Protein AF-A0A3Q0KY51-F1 (afdb_monomer_lite)

Radius of gyration: 16.76 Å; chains: 1; bounding box: 30×37×37 Å

Foldseek 3Di:
DVVVVVVVVCVVVQPQKDWDADPPDGDIDIGGDDRPVCPDDDDPWDWDFDDPPPDGPDIDTDPDDDD

Sequence (67 aa):
MASQQLARELKKKRVAAVEYPSVRADGTCWALFTPKPIGDIVQSYLLEMIWDGEKIAEVNEVNHIDI

pLDDT: mean 86.89, std 9.2, range [54.5, 96.31]

Secondary structure (DSSP, 8-state):
-HHHHHHHHHHHTT--EEEEE-SSSSSEEEEE---TT---------EEEEE-SSSEEEEEE------

InterPro domains:
  IPR014914 RES domain [PF08808] (2-52)

Structure (mmCIF, N/CA/C/O backbone):
data_AF-A0A3Q0KY51-F1
#
_entry.id   AF-A0A3Q0KY51-F1
#
loop_
_atom_site.group_PDB
_atom_site.id
_atom_site.type_symbol
_atom_site.label_atom_id
_atom_site.label_alt_id
_atom_site.label_comp_id
_atom_site.label_asym_id
_atom_site.label_entity_id
_atom_site.label_seq_id
_atom_site.pdbx_PDB_ins_code
_atom_site.Cartn_x
_atom_site.Cartn_y
_atom_site.Cartn_z
_atom_site.occupancy
_atom_site.B_iso_or_equiv
_atom_site.auth_seq_id
_atom_site.auth_comp_id
_atom_site.auth_asym_id
_atom_site.auth_atom_id
_atom_site.pdbx_PDB_model_num
ATOM 1 N N . MET A 1 1 ? 10.989 9.369 11.843 1.00 68.69 1 MET A N 1
ATOM 2 C CA . MET A 1 1 ? 10.223 9.083 13.083 1.00 68.69 1 MET A CA 1
ATOM 3 C C . MET A 1 1 ? 8.830 9.734 13.102 1.00 68.69 1 MET A C 1
ATOM 5 O O . MET A 1 1 ? 7.900 9.065 13.533 1.00 68.69 1 MET A O 1
ATOM 9 N N . ALA A 1 2 ? 8.634 10.948 12.563 1.00 85.56 2 ALA A N 1
ATOM 10 C CA . ALA A 1 2 ? 7.328 11.635 12.540 1.00 85.56 2 ALA A CA 1
ATOM 11 C C . ALA A 1 2 ? 6.204 10.886 11.784 1.00 85.56 2 ALA A C 1
ATOM 13 O O . ALA A 1 2 ? 5.126 10.687 12.336 1.00 85.56 2 ALA A O 1
ATOM 14 N N . SER A 1 3 ? 6.456 10.373 10.571 1.00 86.88 3 SER A N 1
ATOM 15 C CA . SER A 1 3 ? 5.427 9.655 9.790 1.00 86.88 3 SER A CA 1
ATOM 16 C C . SER A 1 3 ? 4.930 8.381 10.487 1.00 86.88 3 SER A C 1
ATOM 18 O O . SER A 1 3 ? 3.754 8.038 10.416 1.00 86.88 3 SER A O 1
ATOM 20 N N . GLN A 1 4 ? 5.813 7.696 11.223 1.00 89.62 4 GLN A N 1
ATOM 21 C CA . GLN A 1 4 ? 5.446 6.514 12.011 1.00 89.62 4 GLN A CA 1
ATOM 22 C C . GLN A 1 4 ? 4.590 6.882 13.230 1.00 89.62 4 GLN A C 1
ATOM 24 O O . GLN A 1 4 ? 3.667 6.143 13.570 1.00 89.62 4 GLN A O 1
ATOM 29 N N . GLN A 1 5 ? 4.878 8.011 13.888 1.00 94.06 5 GLN A N 1
ATOM 30 C CA . GLN A 1 5 ? 4.066 8.521 14.997 1.00 94.06 5 GLN A CA 1
ATOM 31 C C . GLN A 1 5 ? 2.665 8.899 14.512 1.00 94.06 5 GLN A C 1
ATOM 33 O O . GLN A 1 5 ? 1.689 8.408 15.077 1.00 94.06 5 GLN A O 1
ATOM 38 N N . LEU A 1 6 ? 2.568 9.641 13.404 1.00 91.69 6 LEU A N 1
ATOM 39 C CA . LEU A 1 6 ? 1.294 9.967 12.763 1.00 91.69 6 LEU A CA 1
ATOM 40 C C . LEU A 1 6 ? 0.491 8.697 12.443 1.00 91.69 6 LEU A C 1
ATOM 42 O O . LEU A 1 6 ? -0.664 8.572 12.843 1.00 91.69 6 LEU A O 1
ATOM 46 N N . ALA A 1 7 ? 1.115 7.701 11.806 1.00 89.44 7 ALA A N 1
ATOM 47 C CA . ALA A 1 7 ? 0.450 6.438 11.494 1.00 89.44 7 ALA A CA 1
ATOM 48 C C . ALA A 1 7 ? -0.074 5.715 12.751 1.00 89.44 7 ALA A C 1
ATOM 50 O O . ALA A 1 7 ? -1.169 5.151 12.734 1.00 89.44 7 ALA A O 1
ATOM 51 N N . ARG A 1 8 ? 0.672 5.737 13.865 1.00 90.62 8 ARG A N 1
ATOM 52 C CA . ARG A 1 8 ? 0.226 5.153 15.143 1.00 90.62 8 ARG A CA 1
ATOM 53 C C . ARG A 1 8 ? -0.986 5.886 15.715 1.00 90.62 8 ARG A C 1
ATOM 55 O O . ARG A 1 8 ? -1.908 5.233 16.203 1.00 90.62 8 ARG A O 1
ATOM 62 N N . GLU A 1 9 ? -1.004 7.212 15.661 1.00 93.44 9 GLU A N 1
ATOM 63 C CA . GLU A 1 9 ? -2.139 8.011 16.131 1.00 93.44 9 GLU A CA 1
ATOM 64 C C . GLU A 1 9 ? -3.392 7.789 15.280 1.00 93.44 9 GLU A C 1
ATOM 66 O O . GLU A 1 9 ? -4.477 7.576 15.824 1.00 93.44 9 GLU A O 1
ATOM 71 N N . LEU A 1 10 ? -3.243 7.752 13.955 1.00 91.88 10 LEU A N 1
ATOM 72 C CA . LEU A 1 10 ? -4.343 7.488 13.026 1.00 91.88 10 LEU A CA 1
ATOM 73 C C . LEU A 1 10 ? -4.932 6.083 13.219 1.00 91.88 10 LEU A C 1
ATOM 75 O O . LEU A 1 10 ? -6.155 5.932 13.276 1.00 91.88 10 LEU A O 1
ATOM 79 N N . LYS A 1 11 ? -4.083 5.068 13.448 1.00 87.50 11 LYS A N 1
ATOM 80 C CA . LYS A 1 11 ? -4.525 3.709 13.813 1.00 87.50 11 LYS A CA 1
ATOM 81 C C . LYS A 1 11 ? -5.345 3.692 15.107 1.00 87.50 11 LYS A C 1
ATOM 83 O O . LYS A 1 11 ? -6.376 3.020 15.162 1.00 87.50 11 LYS A O 1
ATOM 88 N N . LYS A 1 12 ? -4.931 4.439 16.143 1.00 90.00 12 LYS A N 1
ATOM 89 C CA . LYS A 1 12 ? -5.704 4.573 17.398 1.00 90.00 12 LYS A CA 1
ATOM 90 C C . LYS A 1 12 ? -7.069 5.218 17.154 1.00 90.00 12 LYS A C 1
ATOM 92 O O . LYS A 1 12 ? -8.063 4.759 17.711 1.00 90.00 12 LYS A O 1
ATOM 97 N N . LYS A 1 13 ? -7.119 6.225 16.279 1.00 91.06 13 LYS A N 1
ATOM 98 C CA . LYS A 1 13 ? -8.346 6.918 15.859 1.00 91.06 13 LYS A CA 1
ATOM 99 C C . LYS A 1 13 ? -9.226 6.103 14.899 1.00 91.06 13 LYS A C 1
ATOM 101 O O . LYS A 1 13 ? -10.287 6.581 14.523 1.00 91.06 13 LYS A O 1
ATOM 106 N N . ARG A 1 14 ? -8.822 4.878 14.530 1.00 87.12 14 ARG A N 1
ATOM 107 C CA . ARG A 1 14 ? -9.540 3.995 13.589 1.00 87.12 14 ARG A CA 1
ATOM 108 C C . ARG A 1 14 ? -9.800 4.648 12.225 1.00 87.12 14 ARG A C 1
ATOM 110 O O . ARG A 1 14 ? -10.803 4.356 11.582 1.00 87.12 14 ARG A O 1
ATOM 117 N N . VAL A 1 15 ? -8.894 5.519 11.787 1.00 89.88 15 VAL A N 1
ATOM 118 C CA . VAL A 1 15 ? -8.932 6.087 10.436 1.00 89.88 15 VAL A CA 1
ATOM 119 C C . VAL A 1 15 ? -8.643 4.973 9.425 1.00 89.88 15 VAL A C 1
ATOM 121 O O . VAL A 1 15 ? -7.794 4.120 9.681 1.00 89.88 15 VAL A O 1
ATOM 124 N N . ALA A 1 16 ? -9.356 4.964 8.297 1.00 87.38 16 ALA A N 1
ATOM 125 C CA . ALA A 1 16 ? -9.249 3.906 7.289 1.00 87.38 16 ALA A CA 1
ATOM 126 C C . ALA A 1 16 ? -8.010 4.048 6.391 1.00 87.38 16 ALA A C 1
ATOM 128 O O . ALA A 1 16 ? -7.388 3.052 6.033 1.00 87.38 16 ALA A O 1
ATOM 129 N N . ALA A 1 17 ? -7.626 5.278 6.048 1.00 89.69 17 ALA A N 1
ATO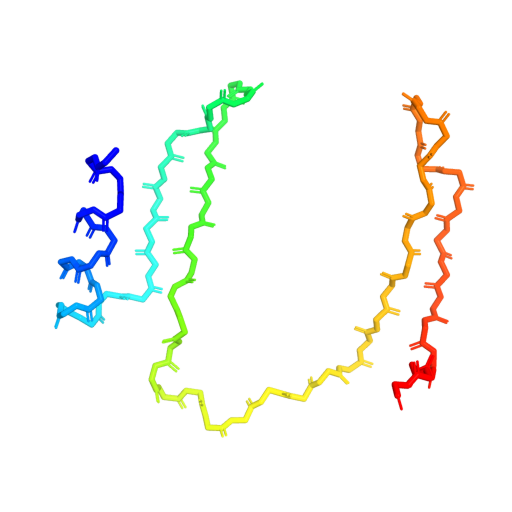M 130 C CA . ALA A 1 17 ? -6.478 5.553 5.194 1.00 89.69 17 ALA A CA 1
ATOM 131 C C . ALA A 1 17 ? -5.924 6.962 5.436 1.00 89.69 17 ALA A C 1
ATOM 133 O O . ALA A 1 17 ? -6.584 7.804 6.046 1.00 89.69 17 ALA A O 1
ATOM 134 N N . VAL A 1 18 ? -4.717 7.218 4.942 1.00 92.06 18 VAL A N 1
ATOM 135 C CA . VAL A 1 18 ? -4.119 8.553 4.894 1.00 92.06 18 VAL A CA 1
ATOM 136 C C . VAL A 1 18 ? -3.577 8.836 3.500 1.00 92.06 18 VAL A C 1
ATOM 138 O O . VAL A 1 18 ? -2.906 7.994 2.902 1.00 92.06 18 VAL A O 1
ATOM 141 N N . GLU A 1 19 ? -3.877 10.030 3.008 1.00 93.81 19 GLU A N 1
ATOM 142 C CA . GLU A 1 19 ? -3.285 10.610 1.809 1.00 93.81 19 GLU A CA 1
ATOM 143 C C . GLU A 1 19 ? -2.034 11.402 2.210 1.00 93.81 19 GLU A C 1
ATOM 145 O O . GLU A 1 19 ? -2.056 12.141 3.199 1.00 93.81 19 GLU A O 1
ATOM 150 N N . TYR A 1 20 ? -0.927 11.235 1.488 1.00 92.12 20 TYR A N 1
ATOM 151 C CA . TYR A 1 20 ? 0.305 11.976 1.752 1.00 92.12 20 TYR A CA 1
ATOM 152 C C . TYR A 1 20 ? 1.123 12.204 0.471 1.00 92.12 20 TYR A C 1
ATOM 154 O O . TYR A 1 20 ? 1.052 11.387 -0.448 1.00 92.12 20 TYR A O 1
ATOM 162 N N . PRO A 1 21 ? 1.933 13.278 0.395 1.00 93.12 21 PRO A N 1
ATOM 163 C CA . PRO A 1 21 ? 2.801 13.517 -0.755 1.00 93.12 21 PRO A CA 1
ATOM 164 C C . PRO A 1 21 ? 3.836 12.404 -0.930 1.00 93.12 21 PRO A C 1
ATOM 166 O O . PRO A 1 21 ? 4.440 11.934 0.041 1.00 93.12 21 PRO A O 1
ATOM 169 N N . SER A 1 22 ? 4.072 12.004 -2.175 1.00 92.56 22 SER A N 1
ATOM 170 C CA . SER A 1 22 ? 5.144 11.079 -2.521 1.00 92.56 22 SER A CA 1
ATOM 171 C C . SER A 1 22 ? 6.503 11.687 -2.173 1.00 92.56 22 SER A C 1
ATOM 173 O O . SER A 1 22 ? 6.761 12.869 -2.372 1.00 92.56 22 SER A O 1
ATOM 175 N N . VAL A 1 23 ? 7.397 10.853 -1.641 1.00 92.12 23 VAL A N 1
ATOM 176 C CA . VAL A 1 23 ? 8.780 11.244 -1.311 1.00 92.12 23 VAL A CA 1
ATOM 177 C C . VAL A 1 23 ? 9.774 10.875 -2.414 1.00 92.12 23 VAL A C 1
ATOM 179 O O . VAL A 1 23 ? 10.967 11.122 -2.271 1.00 92.12 23 VAL A O 1
ATOM 182 N N . ARG A 1 24 ? 9.301 10.222 -3.484 1.00 89.94 24 ARG A N 1
ATOM 183 C CA . ARG A 1 24 ? 10.133 9.720 -4.593 1.00 89.94 24 ARG A CA 1
ATOM 184 C C . ARG A 1 24 ? 9.852 10.417 -5.921 1.00 89.94 24 ARG A C 1
ATOM 186 O O . ARG A 1 24 ? 10.673 10.334 -6.823 1.00 89.94 24 ARG A O 1
ATOM 193 N N . ALA A 1 25 ? 8.695 11.055 -6.045 1.00 92.94 25 ALA A N 1
ATOM 194 C CA . ALA A 1 25 ? 8.237 11.725 -7.252 1.00 92.94 25 ALA A CA 1
ATOM 195 C C . ALA A 1 25 ? 7.227 12.810 -6.874 1.00 92.94 25 ALA A C 1
ATOM 197 O O . ALA A 1 25 ? 6.731 12.816 -5.747 1.00 92.94 25 ALA A O 1
ATOM 198 N N . ASP A 1 26 ? 6.896 13.681 -7.820 1.00 94.69 26 ASP A N 1
ATOM 199 C CA . ASP A 1 26 ? 5.739 14.555 -7.674 1.00 94.69 26 ASP A CA 1
ATOM 200 C C . ASP A 1 26 ? 4.459 13.722 -7.827 1.00 94.69 26 ASP A C 1
ATOM 202 O O . ASP A 1 26 ? 4.273 13.021 -8.825 1.00 94.69 26 ASP A O 1
ATOM 206 N N . GLY A 1 27 ? 3.623 13.710 -6.792 1.00 93.69 27 GLY A N 1
ATOM 207 C CA . GLY A 1 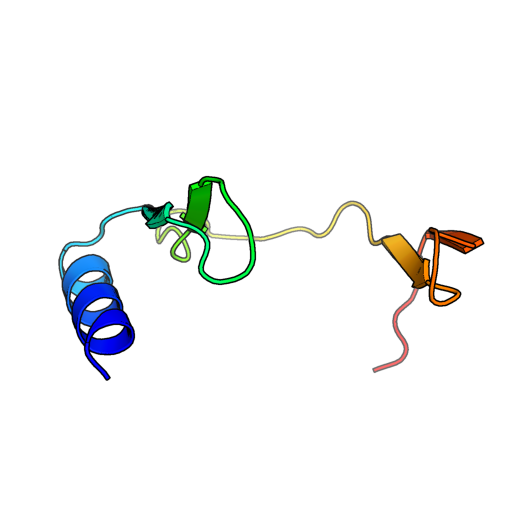27 ? 2.401 12.917 -6.769 1.00 93.69 27 GLY A CA 1
ATOM 208 C C . GLY A 1 27 ? 1.901 12.585 -5.369 1.00 93.69 27 GLY A C 1
ATOM 209 O O . GLY A 1 27 ? 2.541 12.873 -4.357 1.00 93.69 27 GLY A O 1
ATOM 210 N N . THR A 1 28 ? 0.745 11.930 -5.326 1.00 95.31 28 THR A N 1
ATOM 211 C CA . THR A 1 28 ? 0.050 11.549 -4.094 1.00 95.31 28 THR A CA 1
ATOM 212 C C . THR A 1 28 ? 0.182 10.051 -3.838 1.00 95.31 28 THR A C 1
ATOM 214 O O . THR A 1 28 ? -0.031 9.230 -4.729 1.00 95.31 28 THR A O 1
ATOM 217 N N . CYS A 1 29 ? 0.478 9.679 -2.595 1.00 93.56 29 CYS A N 1
ATOM 218 C CA . CYS A 1 29 ? 0.432 8.306 -2.112 1.00 93.56 29 CYS A CA 1
ATOM 219 C C . CYS A 1 29 ? -0.725 8.099 -1.129 1.00 93.56 29 CYS A C 1
ATOM 221 O O . CYS A 1 29 ? -1.092 8.988 -0.361 1.00 93.56 29 CYS A O 1
ATOM 223 N N . TRP A 1 30 ? -1.242 6.872 -1.113 1.00 91.81 30 TRP A N 1
ATOM 224 C CA . TRP A 1 30 ? -2.283 6.433 -0.193 1.00 91.81 30 TRP A CA 1
ATOM 225 C C . TRP A 1 30 ? -1.750 5.308 0.682 1.00 91.81 30 TRP A C 1
ATOM 227 O O . TRP A 1 30 ? -1.272 4.293 0.180 1.00 91.81 30 TRP A O 1
ATOM 237 N N . ALA A 1 31 ? -1.855 5.468 1.997 1.00 88.88 31 ALA A N 1
ATOM 238 C CA . ALA A 1 31 ? -1.620 4.388 2.944 1.00 88.88 31 ALA A CA 1
ATOM 239 C C . ALA A 1 31 ? -2.957 3.949 3.536 1.00 88.88 31 ALA A C 1
ATOM 241 O O . ALA A 1 31 ? -3.531 4.631 4.386 1.00 88.88 31 ALA A O 1
ATOM 242 N N . LEU A 1 32 ? -3.441 2.797 3.080 1.00 87.81 32 LEU A N 1
ATOM 243 C CA . LEU A 1 32 ? -4.601 2.129 3.654 1.00 87.81 32 LEU A CA 1
ATOM 244 C C . LEU A 1 32 ? -4.170 1.404 4.930 1.00 87.81 32 LEU A C 1
ATOM 246 O O . LEU A 1 32 ? -3.223 0.615 4.934 1.00 87.81 32 LEU A O 1
ATOM 250 N N . PHE A 1 33 ? -4.855 1.676 6.034 1.00 86.31 33 PHE A N 1
ATOM 251 C CA . PHE A 1 33 ? -4.719 0.863 7.232 1.00 86.31 33 PHE A CA 1
ATOM 252 C C . PHE A 1 33 ? -5.588 -0.374 7.078 1.00 86.31 33 PHE A C 1
ATOM 254 O O . PHE A 1 33 ? -6.660 -0.282 6.491 1.00 86.31 33 PHE A O 1
ATOM 261 N N . THR A 1 34 ? -5.159 -1.506 7.645 1.00 77.94 34 THR A N 1
ATOM 262 C CA . THR A 1 34 ? -5.984 -2.718 7.710 1.00 77.94 34 THR A CA 1
ATOM 263 C C . THR A 1 34 ? -7.357 -2.351 8.271 1.00 77.94 34 THR A C 1
ATOM 265 O O . THR A 1 34 ? -7.456 -1.994 9.455 1.00 77.94 34 THR A O 1
ATOM 268 N N . PRO A 1 35 ? -8.417 -2.383 7.449 1.00 70.94 35 PRO A N 1
ATOM 269 C CA . PRO A 1 35 ? -9.732 -2.018 7.918 1.00 70.94 35 PRO A CA 1
ATOM 270 C C . PRO A 1 35 ? -10.181 -3.099 8.892 1.00 70.94 35 PRO A C 1
ATOM 272 O O . PRO A 1 35 ? -10.295 -4.266 8.535 1.00 70.94 35 PRO A O 1
ATOM 275 N N . LYS A 1 36 ? -10.473 -2.707 10.134 1.00 69.06 36 LYS A N 1
ATOM 276 C CA . LYS A 1 36 ? -11.008 -3.631 11.140 1.00 69.06 36 LYS A CA 1
ATOM 277 C C . LYS A 1 36 ? -12.287 -4.387 10.725 1.00 69.06 36 LYS A C 1
ATOM 279 O O . LYS A 1 36 ? -12.462 -5.472 11.266 1.00 69.06 36 LYS A O 1
ATOM 284 N N . PRO A 1 37 ? -13.180 -3.885 9.838 1.00 69.19 37 PRO A N 1
ATOM 285 C CA . PRO A 1 37 ? -14.331 -4.678 9.400 1.00 69.19 37 PRO A CA 1
ATOM 286 C C . PRO A 1 37 ? -14.005 -5.726 8.324 1.00 69.19 37 PRO A C 1
ATOM 288 O O . PRO A 1 37 ? -14.889 -6.508 7.987 1.00 69.19 37 PRO A O 1
ATOM 291 N N . ILE A 1 38 ? -12.786 -5.763 7.769 1.00 70.81 38 ILE A N 1
ATOM 292 C CA . ILE A 1 38 ? -12.393 -6.821 6.830 1.00 70.81 38 ILE A CA 1
ATOM 293 C C . ILE A 1 38 ? -12.051 -8.068 7.646 1.00 70.81 38 ILE A C 1
ATOM 295 O O . ILE A 1 38 ? -11.012 -8.128 8.299 1.00 70.81 38 ILE A O 1
ATOM 299 N N . GLY A 1 39 ? -12.974 -9.032 7.645 1.00 74.25 39 GLY A N 1
ATOM 300 C CA . GLY A 1 39 ? -12.820 -10.313 8.337 1.00 74.25 39 GLY A CA 1
ATOM 301 C C . GLY A 1 39 ? -12.022 -11.352 7.551 1.00 74.25 39 GLY A C 1
ATOM 302 O O . GLY A 1 39 ? -11.538 -12.303 8.153 1.00 74.25 39 GLY A O 1
ATOM 303 N N . ASP A 1 40 ? -11.874 -11.164 6.238 1.00 75.12 40 ASP A N 1
ATOM 304 C CA . ASP A 1 40 ? -11.154 -12.086 5.364 1.00 75.12 40 ASP A CA 1
ATOM 305 C C . ASP A 1 40 ? -10.575 -11.353 4.143 1.00 75.12 40 ASP A C 1
ATOM 307 O O . ASP A 1 40 ? -11.174 -10.397 3.642 1.00 75.12 40 ASP A O 1
ATOM 311 N N . ILE A 1 41 ? -9.405 -11.790 3.680 1.00 76.38 41 ILE A N 1
ATOM 312 C CA . ILE A 1 41 ? -8.748 -11.304 2.463 1.00 76.38 41 ILE A CA 1
ATOM 313 C C . ILE A 1 41 ? -8.460 -12.527 1.600 1.00 76.38 41 ILE A C 1
ATOM 315 O O . ILE A 1 41 ? -7.479 -13.236 1.814 1.00 76.38 41 ILE A O 1
ATOM 319 N N . VAL A 1 42 ? -9.308 -12.748 0.598 1.00 83.31 42 VAL A N 1
ATOM 320 C CA . VAL A 1 42 ? -9.118 -13.813 -0.387 1.00 83.31 42 VAL A CA 1
ATOM 321 C C . VAL A 1 42 ? -8.306 -13.253 -1.549 1.00 83.31 42 VAL A C 1
ATOM 323 O O . VAL A 1 42 ? -8.778 -12.386 -2.285 1.00 83.31 42 VAL A O 1
ATOM 326 N N . GLN A 1 43 ? -7.075 -13.733 -1.714 1.00 81.06 43 GLN A N 1
ATOM 327 C CA . GLN A 1 43 ? -6.270 -13.431 -2.894 1.00 81.06 43 GLN A CA 1
ATOM 328 C C . GLN A 1 43 ? -6.914 -14.104 -4.113 1.00 81.06 43 GLN A C 1
ATOM 330 O O . GLN A 1 43 ? -6.899 -15.326 -4.223 1.00 81.06 43 GLN A O 1
ATOM 335 N N . SER A 1 44 ? -7.497 -13.316 -5.016 1.00 86.00 44 SER A N 1
ATOM 336 C CA . SER A 1 44 ? -8.112 -13.832 -6.246 1.00 86.00 44 SER A CA 1
ATOM 337 C C . SER A 1 44 ? -7.114 -14.006 -7.386 1.00 86.00 44 SER A C 1
ATOM 339 O O . SER A 1 44 ? -7.332 -14.827 -8.269 1.00 86.00 44 SER A O 1
ATOM 341 N N . TYR A 1 45 ? -6.044 -13.213 -7.381 1.00 86.12 45 TYR A N 1
ATOM 342 C CA . TYR A 1 45 ? -5.050 -13.166 -8.441 1.00 86.12 45 TYR A CA 1
ATOM 343 C C . TYR A 1 45 ? -3.735 -12.652 -7.861 1.00 86.12 45 TYR A C 1
ATOM 345 O O . TYR A 1 45 ? -3.740 -11.688 -7.090 1.00 86.12 45 TYR A O 1
ATOM 353 N N . LEU A 1 46 ? -2.618 -13.274 -8.221 1.00 89.38 46 LEU A N 1
ATOM 354 C CA . LEU A 1 46 ? -1.287 -12.775 -7.892 1.00 89.38 46 LEU A CA 1
ATOM 355 C C . LEU A 1 46 ? -0.491 -12.643 -9.177 1.00 89.38 46 LEU A C 1
ATOM 357 O O . LEU A 1 46 ? -0.375 -13.595 -9.939 1.00 89.38 46 LEU A O 1
ATOM 361 N N . LEU A 1 47 ? 0.046 -11.450 -9.401 1.00 91.69 47 LEU A N 1
ATOM 362 C CA . LEU A 1 47 ? 0.910 -11.164 -10.532 1.00 91.69 47 LEU A CA 1
ATOM 363 C C . LEU A 1 47 ? 2.343 -11.002 -10.057 1.00 91.69 47 LEU A C 1
ATOM 365 O O . LEU A 1 47 ? 2.622 -10.190 -9.174 1.00 91.69 47 LEU A O 1
ATOM 369 N N . GLU A 1 48 ? 3.245 -11.733 -10.691 1.00 91.75 48 GLU A N 1
ATOM 370 C CA . GLU A 1 48 ? 4.664 -11.431 -10.673 1.00 91.75 48 GLU A CA 1
ATOM 371 C C . GLU A 1 48 ? 4.970 -10.508 -11.852 1.00 91.75 48 GLU A C 1
ATOM 373 O O . GLU A 1 48 ? 4.574 -10.766 -12.986 1.00 91.75 48 GLU A O 1
ATOM 378 N N . MET A 1 49 ? 5.657 -9.403 -11.581 1.00 94.62 49 MET A N 1
ATOM 379 C CA . MET A 1 49 ? 6.076 -8.451 -12.605 1.00 94.62 49 MET A CA 1
ATOM 380 C C . MET A 1 49 ? 7.601 -8.389 -12.600 1.00 94.62 49 MET A C 1
ATOM 382 O O . MET A 1 49 ? 8.197 -7.985 -11.599 1.00 94.62 49 MET A O 1
ATOM 386 N N . ILE A 1 50 ? 8.232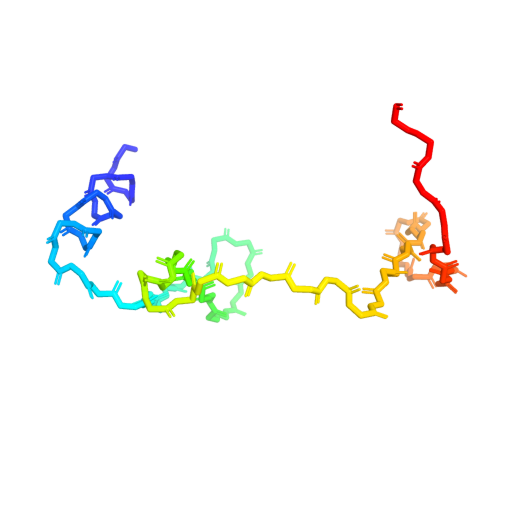 -8.776 -13.709 1.00 93.00 50 ILE A N 1
ATOM 387 C CA . ILE A 1 50 ? 9.691 -8.774 -13.857 1.00 93.00 50 ILE A CA 1
ATOM 388 C C . ILE A 1 50 ? 10.120 -7.449 -14.490 1.00 93.00 50 ILE A C 1
ATOM 390 O O . ILE A 1 50 ? 9.620 -7.060 -15.546 1.00 93.00 50 ILE A O 1
ATOM 394 N N . TRP A 1 51 ? 11.053 -6.749 -13.843 1.00 94.25 51 TRP A N 1
ATOM 395 C CA . TRP A 1 51 ? 11.578 -5.455 -14.290 1.00 94.25 51 TRP A CA 1
ATOM 396 C C . TRP A 1 51 ? 13.016 -5.600 -14.797 1.00 94.25 51 TRP A C 1
ATOM 398 O O . TRP A 1 51 ? 13.869 -6.106 -14.068 1.00 94.25 51 TRP A O 1
ATOM 408 N N . ASP A 1 52 ? 13.299 -5.134 -16.018 1.00 94.06 52 ASP A N 1
ATOM 409 C CA . ASP A 1 52 ? 14.637 -5.232 -16.638 1.00 94.06 52 ASP A CA 1
ATOM 410 C C . ASP A 1 52 ? 15.568 -4.046 -16.327 1.00 94.06 52 ASP A C 1
ATOM 412 O O . ASP A 1 52 ? 16.740 -4.053 -16.699 1.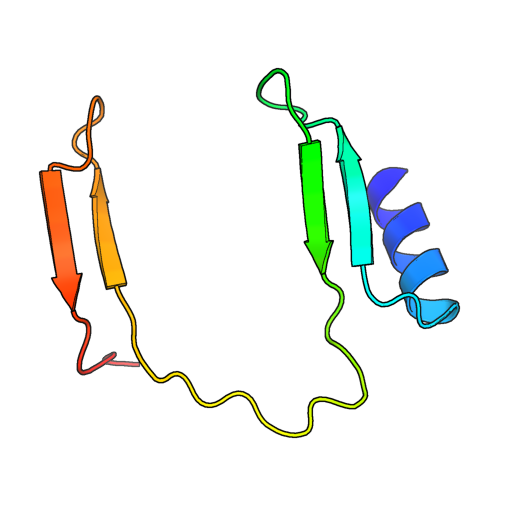00 94.06 52 ASP A O 1
ATOM 416 N N . GLY A 1 53 ? 15.062 -3.033 -15.622 1.00 92.31 53 GLY A N 1
ATOM 417 C CA . GLY A 1 53 ? 15.774 -1.790 -15.326 1.00 92.31 53 GLY A CA 1
ATOM 418 C C . GLY A 1 53 ? 15.183 -0.571 -16.034 1.00 92.31 53 GLY A C 1
ATOM 419 O O . GLY A 1 53 ? 15.321 0.532 -15.509 1.00 92.31 53 GLY A O 1
ATOM 420 N N . GLU A 1 54 ? 14.453 -0.759 -17.135 1.00 94.31 54 GLU A N 1
ATOM 421 C CA . GLU A 1 54 ? 13.835 0.314 -17.927 1.00 94.31 54 GLU A CA 1
ATOM 422 C C . GLU A 1 54 ? 12.315 0.148 -18.060 1.00 94.31 54 GLU A C 1
ATOM 424 O O . GLU A 1 54 ? 11.575 1.135 -18.026 1.00 94.31 54 GLU A O 1
ATOM 429 N N . LYS A 1 55 ? 11.836 -1.094 -18.180 1.00 93.75 55 LYS A N 1
ATOM 430 C CA . LYS A 1 55 ? 10.422 -1.425 -18.367 1.00 93.75 55 LYS A CA 1
ATOM 431 C C . LYS A 1 55 ? 10.039 -2.741 -17.688 1.00 93.75 55 LYS A C 1
ATOM 433 O O . LYS A 1 55 ? 10.872 -3.514 -17.213 1.00 93.75 55 LYS A O 1
ATOM 438 N N . ILE A 1 56 ? 8.732 -3.004 -17.674 1.00 95.12 56 ILE A N 1
ATOM 439 C CA . ILE A 1 56 ? 8.204 -4.327 -17.336 1.00 95.12 56 ILE A CA 1
ATOM 440 C C . ILE A 1 56 ? 8.567 -5.253 -18.497 1.00 95.12 56 ILE A C 1
ATOM 442 O O . ILE A 1 56 ? 8.072 -5.074 -19.611 1.00 95.12 56 ILE A O 1
ATOM 446 N N . ALA A 1 57 ? 9.456 -6.205 -18.236 1.00 96.31 57 ALA A N 1
ATOM 447 C CA . ALA A 1 57 ? 9.878 -7.203 -19.207 1.00 96.31 57 ALA A CA 1
ATOM 448 C C . ALA A 1 57 ? 8.837 -8.316 -19.350 1.00 96.31 57 ALA A C 1
ATOM 450 O O . ALA A 1 57 ? 8.588 -8.782 -20.460 1.00 96.31 57 ALA A O 1
ATOM 451 N N . GLU A 1 58 ? 8.209 -8.709 -18.240 1.00 94.75 58 GLU A N 1
ATOM 452 C CA . GLU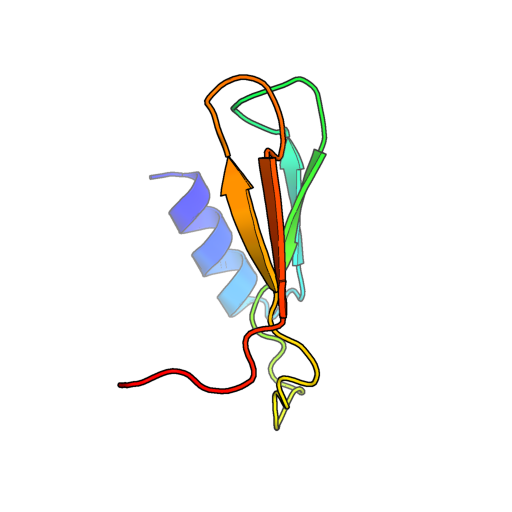 A 1 58 ? 7.260 -9.819 -18.196 1.00 94.75 58 GLU A CA 1
ATOM 453 C C . GLU A 1 58 ? 6.241 -9.636 -17.064 1.00 94.75 58 GLU A C 1
ATOM 455 O O . GLU A 1 58 ? 6.525 -8.990 -16.049 1.00 94.75 58 GLU A O 1
ATOM 460 N N . VAL A 1 59 ? 5.046 -10.199 -17.252 1.00 94.06 59 VAL A N 1
ATOM 461 C CA . VAL A 1 59 ? 3.987 -10.267 -16.242 1.00 94.06 59 VAL A CA 1
ATOM 462 C C . VAL A 1 59 ? 3.446 -11.692 -16.218 1.00 94.06 59 VAL A C 1
ATOM 464 O O . VAL A 1 59 ? 2.874 -12.145 -17.207 1.00 94.06 59 VAL A O 1
ATOM 467 N N . ASN A 1 60 ? 3.607 -12.367 -15.084 1.00 92.88 60 ASN A N 1
ATOM 468 C CA . ASN A 1 60 ? 3.238 -13.763 -14.879 1.00 92.88 60 ASN A CA 1
ATOM 469 C C . ASN A 1 60 ? 2.111 -13.884 -13.859 1.00 92.88 60 ASN A C 1
ATOM 471 O O . ASN A 1 60 ? 2.122 -13.217 -12.825 1.00 92.88 60 ASN A O 1
ATOM 475 N N . GLU A 1 61 ? 1.164 -14.780 -14.114 1.00 92.06 61 GLU A N 1
ATOM 476 C CA . GLU A 1 61 ? 0.165 -15.174 -13.125 1.00 92.06 61 GLU A CA 1
ATOM 477 C C . GLU A 1 61 ? 0.728 -16.255 -12.201 1.00 92.06 61 GLU A C 1
ATOM 479 O O . GLU A 1 61 ? 1.097 -17.350 -12.636 1.00 92.06 61 GLU A O 1
ATOM 484 N N . VAL A 1 62 ? 0.765 -15.955 -10.907 1.00 89.69 62 VAL A N 1
ATOM 485 C CA . VAL A 1 62 ? 1.259 -16.860 -9.874 1.00 89.69 62 VAL A CA 1
ATOM 486 C C . VAL A 1 62 ? 0.097 -17.688 -9.344 1.00 89.69 62 VAL A C 1
ATOM 488 O O . VAL A 1 62 ? -0.710 -17.236 -8.532 1.00 89.69 62 VAL A O 1
ATOM 491 N N . ASN A 1 63 ? 0.041 -18.934 -9.805 1.00 84.69 63 ASN A N 1
ATOM 492 C CA . ASN A 1 63 ? -0.989 -19.902 -9.429 1.00 84.69 63 ASN A CA 1
ATOM 493 C C . ASN A 1 63 ? -0.616 -20.750 -8.199 1.00 84.69 63 ASN A C 1
ATOM 495 O O . ASN A 1 63 ? -1.465 -21.440 -7.640 1.00 84.69 63 ASN A O 1
ATOM 499 N N . HIS A 1 64 ? 0.649 -20.712 -7.776 1.00 72.75 64 HIS A N 1
ATOM 500 C CA . HIS A 1 64 ? 1.162 -21.439 -6.618 1.00 72.75 64 HIS A CA 1
ATOM 501 C C . HIS A 1 64 ? 2.341 -20.669 -6.016 1.00 72.75 64 HIS A C 1
ATOM 503 O O . HIS A 1 64 ? 3.188 -20.174 -6.758 1.00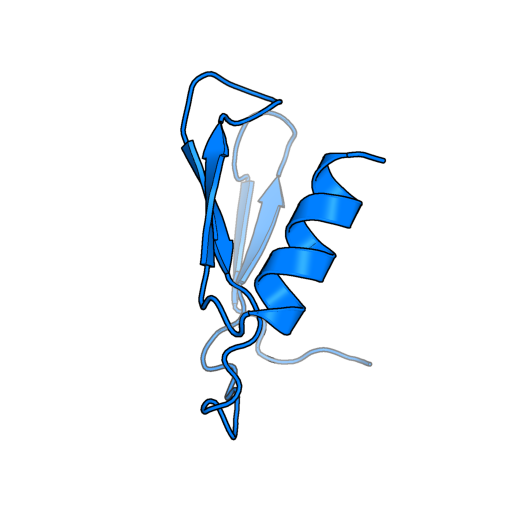 72.75 64 HIS A O 1
ATOM 509 N N . ILE A 1 65 ? 2.399 -20.570 -4.688 1.00 68.06 65 ILE A N 1
ATOM 510 C CA . ILE A 1 65 ? 3.554 -20.028 -3.963 1.00 68.06 65 ILE A CA 1
ATOM 511 C C . ILE A 1 65 ? 4.102 -21.179 -3.125 1.00 68.06 65 ILE A C 1
ATOM 513 O O . ILE A 1 65 ? 3.433 -21.624 -2.194 1.00 68.06 65 ILE A O 1
ATOM 517 N N . ASP A 1 66 ? 5.287 -21.681 -3.466 1.00 62.16 66 ASP A N 1
ATOM 518 C CA . ASP A 1 66 ? 5.987 -22.652 -2.625 1.00 62.16 66 ASP A CA 1
ATOM 519 C C . ASP A 1 66 ? 6.517 -21.913 -1.382 1.00 62.16 66 ASP A C 1
ATOM 521 O O . ASP A 1 66 ? 7.433 -21.095 -1.489 1.00 62.16 66 ASP A O 1
ATOM 525 N N . ILE A 1 67 ? 5.893 -22.144 -0.221 1.00 54.50 67 ILE A N 1
ATOM 526 C CA . ILE A 1 67 ? 6.277 -21.582 1.091 1.00 54.50 67 ILE A CA 1
ATOM 527 C C . ILE A 1 67 ? 6.768 -22.706 1.997 1.00 54.50 67 ILE A C 1
ATOM 529 O O . ILE A 1 67 ? 6.058 -23.734 2.087 1.00 54.50 67 ILE A O 1
#

Organism: Vibrio vulnificus (strain CMCP6) (NCBI:txid216895)